Protein AF-A0A368GP16-F1 (afdb_monomer)

Secondary structure (DSSP, 8-state):
--S-GGG-TTS-SSGGGGHHHHHHHHHHHHHHHHHHHHHHTTT-----GGGHHHHHHHHHHHHHHHHHHHHHHHHH-HHHHHHHHHHHHHHHHHHHIIIII---

Structure (mmCIF, N/CA/C/O backbone):
data_AF-A0A368GP16-F1
#
_entry.id   AF-A0A368GP16-F1
#
loop_
_atom_site.group_PDB
_atom_site.id
_atom_s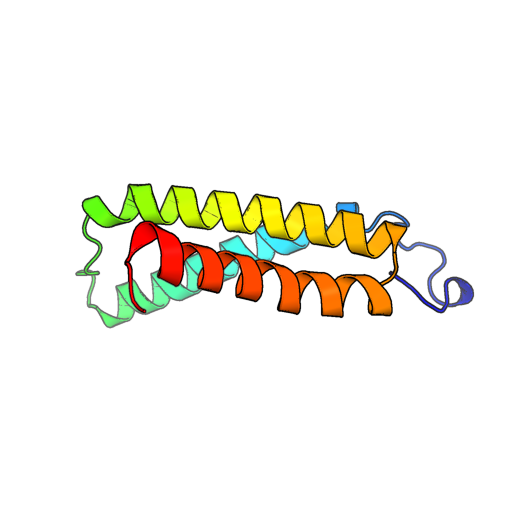ite.type_symbol
_atom_site.label_atom_id
_atom_site.label_alt_id
_atom_site.label_comp_id
_atom_site.label_asym_id
_atom_site.label_entity_id
_atom_site.label_seq_id
_atom_site.pdbx_PDB_ins_code
_atom_site.Cartn_x
_atom_site.Cartn_y
_atom_site.Cartn_z
_atom_site.occupancy
_atom_site.B_iso_or_equiv
_atom_site.auth_seq_id
_atom_site.auth_comp_id
_atom_site.auth_asym_id
_atom_site.auth_atom_id
_atom_site.pdbx_PDB_model_num
ATOM 1 N N . MET A 1 1 ? 4.655 -2.536 -18.652 1.00 55.06 1 MET A N 1
ATOM 2 C CA . MET A 1 1 ? 3.925 -3.822 -18.524 1.00 55.06 1 MET A CA 1
ATOM 3 C C . MET A 1 1 ? 3.119 -4.180 -19.790 1.00 55.06 1 MET A C 1
ATOM 5 O O . MET A 1 1 ? 1.900 -4.140 -19.743 1.00 55.06 1 MET A O 1
ATOM 9 N N . ILE A 1 2 ? 3.758 -4.531 -20.919 1.00 53.75 2 ILE A N 1
ATOM 10 C CA . ILE A 1 2 ? 3.094 -5.209 -22.057 1.00 53.75 2 ILE A CA 1
ATOM 11 C C . ILE A 1 2 ? 4.112 -6.155 -22.711 1.00 53.75 2 ILE A C 1
ATOM 13 O O . ILE A 1 2 ? 5.124 -5.696 -23.231 1.00 53.75 2 ILE A O 1
ATOM 17 N N . ASP A 1 3 ? 3.821 -7.456 -22.703 1.00 59.41 3 ASP A N 1
ATOM 18 C CA . ASP A 1 3 ? 4.633 -8.485 -23.372 1.00 59.41 3 ASP A CA 1
ATOM 19 C C . ASP A 1 3 ? 4.437 -8.508 -24.909 1.00 59.41 3 ASP A C 1
ATOM 21 O O . ASP A 1 3 ? 5.122 -9.257 -25.593 1.00 59.41 3 ASP A O 1
ATOM 25 N N . ASN A 1 4 ? 3.541 -7.670 -25.463 1.00 64.44 4 ASN A N 1
ATOM 26 C CA . ASN A 1 4 ? 3.229 -7.558 -26.902 1.00 64.44 4 ASN A CA 1
ATOM 27 C C . ASN A 1 4 ? 3.013 -6.088 -27.359 1.00 64.44 4 ASN A C 1
ATOM 29 O O . ASN A 1 4 ? 1.869 -5.635 -27.502 1.00 64.44 4 ASN A O 1
ATOM 33 N N . PRO A 1 5 ? 4.084 -5.290 -27.514 1.00 61.06 5 PRO A N 1
ATOM 34 C CA . PRO A 1 5 ? 4.009 -3.854 -27.837 1.00 61.06 5 PRO A CA 1
ATOM 35 C C . PRO A 1 5 ? 3.395 -3.547 -29.217 1.00 61.06 5 PRO A C 1
ATOM 37 O O . PRO A 1 5 ? 2.936 -2.437 -29.477 1.00 61.06 5 PRO A O 1
ATOM 40 N N . ASP A 1 6 ? 3.362 -4.540 -30.093 1.00 69.69 6 ASP A N 1
ATOM 41 C CA . ASP A 1 6 ? 2.824 -4.542 -31.454 1.00 69.69 6 ASP A CA 1
ATOM 42 C C . ASP A 1 6 ? 1.287 -4.458 -31.524 1.00 69.69 6 ASP A C 1
ATOM 44 O O . ASP A 1 6 ? 0.748 -3.933 -32.498 1.00 69.69 6 ASP A O 1
ATOM 48 N N . LEU A 1 7 ? 0.571 -4.881 -30.477 1.00 68.69 7 LEU A N 1
ATOM 49 C CA . LEU A 1 7 ? -0.899 -4.843 -30.422 1.00 68.69 7 LEU A CA 1
ATOM 50 C C . LEU A 1 7 ? -1.475 -3.491 -29.957 1.00 68.69 7 LEU A C 1
ATOM 52 O O . LEU A 1 7 ? -2.648 -3.213 -30.208 1.00 68.69 7 LEU A O 1
ATOM 56 N N . TYR A 1 8 ? -0.678 -2.630 -29.307 1.00 67.38 8 TYR A N 1
ATOM 57 C CA . TYR A 1 8 ? -1.168 -1.396 -28.669 1.00 67.38 8 TYR A CA 1
ATOM 58 C C . TYR A 1 8 ? -0.251 -0.181 -28.914 1.00 67.38 8 TYR A C 1
ATOM 60 O O . TYR A 1 8 ? 0.365 0.342 -27.987 1.00 67.38 8 TYR A O 1
ATOM 68 N N . PRO A 1 9 ? -0.189 0.347 -30.146 1.00 64.81 9 PRO A N 1
ATOM 69 C CA . PRO A 1 9 ? 0.801 1.358 -30.536 1.00 64.81 9 PRO A CA 1
ATOM 70 C C . PRO A 1 9 ? 0.674 2.717 -29.818 1.00 64.81 9 PRO A C 1
ATOM 72 O O . PRO A 1 9 ? 1.659 3.444 -29.722 1.00 64.81 9 PRO A O 1
ATOM 75 N N . ASN A 1 10 ? -0.510 3.057 -29.292 1.00 69.25 10 ASN A N 1
ATOM 76 C CA . ASN A 1 10 ? -0.788 4.338 -28.622 1.00 69.25 10 ASN A CA 1
ATOM 77 C C . ASN A 1 10 ? -0.782 4.250 -27.083 1.00 69.25 10 ASN A C 1
ATOM 79 O O . ASN A 1 10 ? -1.273 5.163 -26.418 1.00 69.25 10 ASN A O 1
ATOM 83 N N . HIS A 1 11 ? -0.292 3.154 -26.494 1.00 65.06 11 HIS A N 1
ATOM 84 C CA . HIS A 1 11 ? -0.316 3.010 -25.039 1.00 65.06 11 HIS A CA 1
ATOM 85 C C . HIS A 1 11 ? 0.745 3.904 -24.355 1.00 65.06 11 HIS A C 1
ATOM 87 O O . HIS A 1 11 ? 1.849 4.083 -24.883 1.00 65.06 11 HIS A O 1
ATOM 93 N N . PRO A 1 12 ? 0.472 4.422 -23.141 1.00 65.94 12 PRO A N 1
ATOM 94 C CA . PRO A 1 12 ? 1.491 5.045 -22.300 1.00 65.94 12 PRO A CA 1
ATOM 95 C C . PRO A 1 12 ? 2.594 4.034 -21.971 1.00 65.94 12 PRO A C 1
ATOM 97 O O . PRO A 1 12 ? 2.312 2.985 -21.393 1.00 65.94 12 PRO A O 1
ATOM 100 N N . ARG A 1 13 ? 3.841 4.316 -22.365 1.00 65.56 13 ARG A N 1
ATOM 101 C CA . ARG A 1 13 ? 4.987 3.404 -22.157 1.00 65.56 13 ARG A CA 1
ATOM 102 C C . ARG A 1 13 ? 5.444 3.318 -20.707 1.00 65.56 13 ARG A C 1
ATOM 104 O O . ARG A 1 13 ? 6.144 2.379 -20.340 1.00 65.56 13 ARG A O 1
ATOM 111 N N . GLU A 1 14 ? 5.050 4.296 -19.904 1.00 70.31 14 GLU A N 1
ATOM 112 C CA . GLU A 1 14 ? 5.430 4.375 -18.509 1.00 70.31 14 GLU A CA 1
ATOM 113 C C . GLU A 1 14 ? 4.257 3.952 -17.622 1.00 70.31 14 GLU A C 1
ATOM 115 O O . GLU A 1 14 ? 3.177 4.542 -17.677 1.00 70.31 14 GLU A O 1
ATOM 120 N N . ASP A 1 15 ? 4.473 2.941 -16.781 1.00 69.88 15 ASP A N 1
ATOM 121 C CA . ASP A 1 15 ? 3.445 2.389 -15.897 1.00 69.88 15 ASP A CA 1
ATOM 122 C C . ASP A 1 15 ? 2.992 3.439 -14.853 1.00 69.88 15 ASP A C 1
ATOM 124 O O . ASP A 1 15 ? 1.866 3.383 -14.356 1.00 69.88 15 ASP A O 1
ATOM 128 N N . ILE A 1 16 ? 3.807 4.477 -14.602 1.00 72.50 16 ILE A N 1
ATOM 129 C CA . ILE A 1 16 ? 3.436 5.638 -13.777 1.00 72.50 16 ILE A CA 1
ATOM 130 C C . ILE A 1 16 ? 2.224 6.417 -14.308 1.00 72.50 16 ILE A C 1
ATOM 132 O O . ILE A 1 16 ? 1.516 7.042 -13.519 1.00 72.50 16 ILE A O 1
ATOM 136 N N . ALA A 1 17 ? 1.917 6.344 -15.607 1.00 80.06 17 ALA A N 1
ATOM 137 C CA . ALA A 1 17 ? 0.725 6.982 -16.167 1.00 80.06 17 ALA A CA 1
ATOM 138 C C . ALA A 1 17 ? -0.578 6.390 -15.596 1.00 80.06 17 ALA A C 1
ATOM 140 O O . ALA A 1 17 ? -1.594 7.081 -15.507 1.00 80.06 17 ALA A O 1
ATOM 141 N N . TYR A 1 18 ? -0.550 5.131 -15.149 1.00 80.88 18 TYR A N 1
ATOM 142 C CA . TYR A 1 18 ? -1.708 4.450 -14.564 1.00 80.88 18 TYR A CA 1
ATOM 143 C C . TYR A 1 18 ? -1.862 4.693 -13.061 1.00 80.88 18 TYR A C 1
ATOM 145 O O . TYR A 1 18 ? -2.932 4.442 -12.504 1.00 80.88 18 TYR A O 1
ATOM 153 N N . VAL A 1 19 ? -0.836 5.234 -12.402 1.00 84.69 19 VAL A N 1
ATOM 154 C CA . VAL A 1 19 ? -0.823 5.471 -10.952 1.00 84.69 19 VAL A CA 1
ATOM 155 C C . VAL A 1 19 ? -1.946 6.423 -10.536 1.00 84.69 19 VAL A C 1
ATOM 157 O O . VAL A 1 19 ? -2.643 6.164 -9.556 1.00 84.69 19 VAL A O 1
ATOM 160 N N . PHE A 1 20 ? -2.191 7.482 -11.315 1.00 84.38 20 PHE A N 1
ATOM 161 C CA . PHE A 1 20 ? -3.298 8.405 -11.054 1.00 84.38 20 PHE A CA 1
ATOM 162 C C . PHE A 1 20 ? -4.658 7.696 -11.104 1.00 84.38 20 PHE A C 1
ATOM 164 O O . PHE A 1 20 ? -5.456 7.822 -10.177 1.00 84.38 20 PHE A O 1
ATOM 171 N N . SER A 1 21 ? -4.904 6.908 -12.156 1.00 88.19 21 SER A N 1
ATOM 172 C CA . SER A 1 21 ? -6.151 6.150 -12.304 1.00 88.19 21 SER A CA 1
ATOM 173 C C . SER A 1 21 ? -6.337 5.145 -11.162 1.00 88.19 21 SER A C 1
ATOM 175 O O . SER A 1 21 ? -7.433 5.034 -10.612 1.00 88.19 21 SER A O 1
ATOM 177 N N . HIS A 1 22 ? -5.258 4.482 -10.741 1.00 88.12 22 HIS A N 1
ATOM 178 C CA . HIS A 1 22 ? -5.271 3.535 -9.630 1.00 88.12 22 HIS A CA 1
ATOM 179 C C . HIS A 1 22 ? -5.658 4.193 -8.295 1.00 88.12 22 HIS A C 1
ATOM 181 O O . HIS A 1 22 ? -6.560 3.715 -7.598 1.00 88.12 22 HIS A O 1
ATOM 187 N N . TYR A 1 23 ? -5.032 5.321 -7.946 1.00 89.56 23 TYR A N 1
ATOM 188 C CA . TYR A 1 23 ? -5.373 6.047 -6.719 1.00 89.56 23 TYR A CA 1
ATOM 189 C C . TYR A 1 23 ? -6.769 6.655 -6.770 1.00 89.56 23 TYR A C 1
ATOM 191 O O . TYR A 1 23 ? -7.493 6.613 -5.776 1.00 89.56 23 TYR A O 1
ATOM 199 N N . PHE A 1 24 ? -7.181 7.167 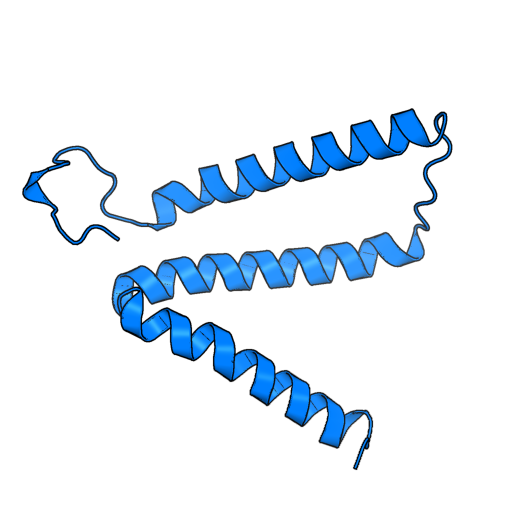-7.928 1.00 91.19 24 PHE A N 1
ATOM 200 C CA . PHE A 1 24 ? -8.514 7.727 -8.102 1.00 91.19 24 PHE A CA 1
ATOM 201 C C . PHE A 1 24 ? -9.607 6.658 -7.959 1.00 91.19 24 PHE A C 1
ATOM 203 O O . PHE A 1 24 ? -10.593 6.868 -7.252 1.00 91.19 24 PHE A O 1
ATOM 210 N N . GLY A 1 25 ? -9.403 5.473 -8.540 1.00 91.50 25 GLY A N 1
ATOM 211 C CA . GLY A 1 25 ? -10.299 4.330 -8.349 1.00 91.50 25 GLY A CA 1
ATOM 212 C C . GLY A 1 25 ? -10.366 3.875 -6.889 1.00 91.50 25 GLY A C 1
ATOM 213 O O . GLY A 1 25 ? -11.453 3.610 -6.371 1.00 91.50 25 GLY A O 1
ATOM 214 N N . THR A 1 26 ? -9.225 3.861 -6.194 1.00 91.38 26 THR A N 1
ATOM 215 C CA . THR A 1 26 ? -9.161 3.553 -4.754 1.00 91.38 26 THR A CA 1
ATOM 216 C C . THR A 1 26 ? -9.956 4.570 -3.933 1.00 91.38 26 THR A C 1
ATOM 218 O O . THR A 1 26 ? -10.746 4.183 -3.074 1.00 91.38 26 THR A O 1
ATOM 221 N N . PHE A 1 27 ? -9.821 5.863 -4.236 1.00 90.56 27 PHE A N 1
ATOM 222 C CA . PHE A 1 27 ? -10.559 6.938 -3.572 1.00 90.56 27 PHE A CA 1
ATOM 223 C C . PHE A 1 27 ? -12.078 6.818 -3.759 1.00 90.56 27 PHE A C 1
ATOM 225 O O . PHE A 1 27 ? -12.830 6.900 -2.783 1.00 90.56 27 PHE A O 1
ATOM 232 N N . ILE A 1 28 ? -12.535 6.572 -4.992 1.00 94.81 28 ILE A N 1
ATOM 233 C CA . ILE A 1 28 ? -13.959 6.353 -5.288 1.00 94.81 28 ILE A CA 1
ATOM 234 C C . ILE A 1 28 ? -14.473 5.139 -4.518 1.00 94.81 28 ILE A C 1
ATOM 236 O O . ILE A 1 28 ? -15.502 5.221 -3.852 1.00 94.81 28 ILE A O 1
ATOM 240 N N . THR A 1 29 ? -13.745 4.025 -4.572 1.00 93.31 29 THR A N 1
ATOM 241 C CA . THR A 1 29 ? -14.147 2.776 -3.914 1.00 93.31 29 THR A CA 1
ATOM 242 C C . THR A 1 29 ? -14.244 2.951 -2.400 1.00 93.31 29 THR A C 1
ATOM 244 O O . THR A 1 29 ? -15.251 2.575 -1.803 1.00 93.31 29 THR A O 1
ATOM 247 N N . ALA A 1 30 ? -13.248 3.585 -1.776 1.00 90.62 30 ALA A N 1
ATOM 248 C CA . ALA A 1 30 ? -13.258 3.875 -0.345 1.00 90.62 30 ALA A CA 1
ATOM 249 C C . ALA A 1 30 ? -14.440 4.777 0.047 1.00 90.62 30 ALA A C 1
ATOM 251 O O . ALA A 1 30 ? -15.113 4.521 1.046 1.00 90.62 30 ALA A O 1
ATOM 252 N N . THR A 1 31 ? -14.739 5.786 -0.773 1.00 91.31 31 THR A N 1
ATOM 253 C CA . THR A 1 31 ? -15.870 6.699 -0.560 1.00 91.31 31 THR A CA 1
ATOM 254 C C . THR A 1 31 ? -17.207 5.969 -0.679 1.00 91.31 31 THR A C 1
ATOM 256 O O . THR A 1 31 ? -18.079 6.148 0.167 1.00 91.31 31 THR A O 1
ATOM 259 N N . LEU A 1 32 ? -17.372 5.099 -1.678 1.00 94.62 32 LEU A N 1
ATOM 260 C CA . LEU A 1 32 ? -18.582 4.291 -1.844 1.00 94.62 32 LEU A CA 1
ATOM 261 C C . LEU A 1 32 ? -18.799 3.343 -0.662 1.00 94.62 32 LEU A C 1
ATOM 263 O O . LEU A 1 32 ? -19.902 3.294 -0.121 1.00 94.62 32 LEU A O 1
ATOM 267 N N . ILE A 1 33 ? -17.752 2.637 -0.223 1.00 91.62 33 ILE A N 1
ATOM 268 C CA . ILE A 1 33 ? -17.815 1.763 0.958 1.00 91.62 33 ILE A CA 1
ATOM 269 C C . ILE A 1 33 ? -18.221 2.573 2.193 1.00 91.62 33 ILE A C 1
ATOM 271 O O . ILE A 1 33 ? -19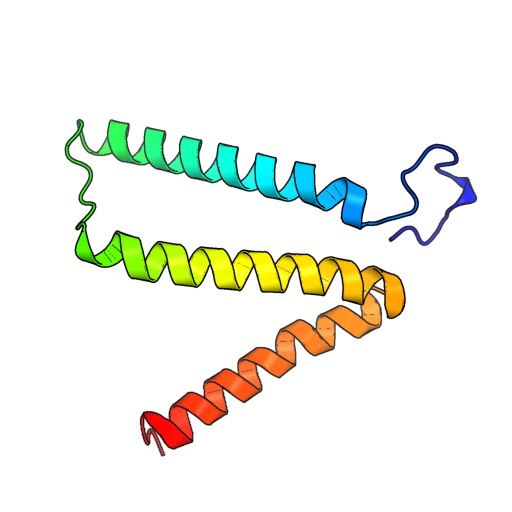.097 2.146 2.947 1.00 91.62 33 ILE A O 1
ATOM 275 N N . PHE A 1 34 ? -17.637 3.758 2.380 1.00 87.81 34 PHE A N 1
ATOM 276 C CA . PHE A 1 34 ? -17.974 4.638 3.496 1.00 87.81 34 PHE A CA 1
ATOM 277 C C . PHE A 1 34 ? -19.432 5.113 3.448 1.00 87.81 34 PHE A C 1
ATOM 279 O O . PHE A 1 34 ? -20.117 5.072 4.469 1.00 87.81 34 PHE A O 1
ATOM 286 N N . ILE A 1 35 ? -19.935 5.505 2.274 1.00 89.62 35 ILE A N 1
ATOM 287 C CA . ILE A 1 35 ? -21.337 5.906 2.086 1.00 89.62 35 ILE A CA 1
ATOM 288 C C . ILE A 1 35 ? -22.274 4.745 2.425 1.00 89.62 35 ILE A C 1
ATOM 290 O O . ILE A 1 35 ? -23.209 4.923 3.203 1.00 89.62 35 ILE A O 1
ATOM 294 N N . VAL A 1 36 ? -22.018 3.546 1.895 1.00 91.31 36 VAL A N 1
ATOM 295 C CA . VAL A 1 36 ? -22.836 2.353 2.174 1.00 91.31 36 VAL A CA 1
ATOM 296 C C . VAL A 1 36 ? -22.827 2.023 3.668 1.00 91.31 36 VAL A C 1
ATOM 298 O O . VAL A 1 36 ? -23.882 1.762 4.248 1.00 91.31 36 VAL A O 1
ATOM 301 N N . TYR A 1 37 ? -21.662 2.094 4.314 1.00 88.00 37 TYR A N 1
ATOM 302 C CA . TYR A 1 37 ? -21.534 1.894 5.756 1.00 88.00 37 TYR A CA 1
ATOM 303 C C . TYR A 1 37 ? -22.323 2.938 6.561 1.00 88.00 37 TYR A C 1
ATOM 305 O O . TYR A 1 37 ? -23.057 2.581 7.482 1.00 88.00 37 TYR A O 1
ATOM 313 N N . ALA A 1 38 ? -22.227 4.218 6.197 1.00 85.62 38 ALA A N 1
ATOM 314 C CA . ALA A 1 38 ? -22.944 5.302 6.864 1.00 85.62 38 ALA A CA 1
ATOM 315 C C . ALA A 1 38 ? -24.471 5.173 6.716 1.00 85.62 38 ALA A C 1
ATOM 317 O O . ALA A 1 38 ? -25.202 5.373 7.692 1.00 85.62 38 ALA A O 1
ATOM 318 N N . LEU A 1 39 ? -24.949 4.781 5.529 1.00 87.50 39 LEU A N 1
ATOM 319 C CA 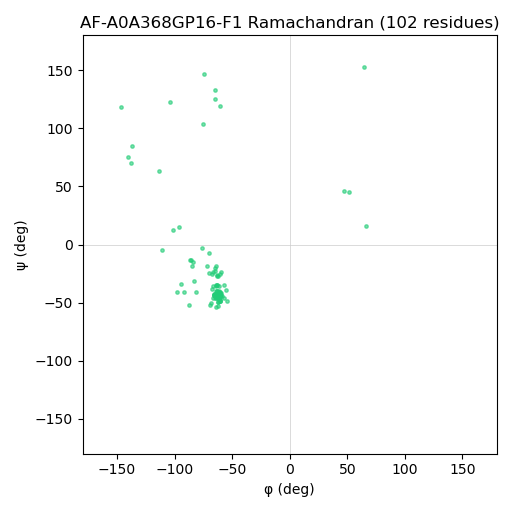. LEU A 1 39 ? -26.366 4.519 5.260 1.00 87.50 39 LEU A CA 1
ATOM 320 C C . LEU A 1 39 ? -26.884 3.330 6.081 1.00 87.50 39 LEU A C 1
ATOM 322 O O . LEU A 1 39 ? -27.930 3.437 6.720 1.00 87.50 39 LEU A O 1
ATOM 326 N N . GLY A 1 40 ? -26.134 2.223 6.126 1.00 86.31 40 GLY A N 1
ATOM 327 C CA . GLY A 1 40 ? -26.498 1.033 6.905 1.00 86.31 40 GLY A CA 1
ATOM 328 C C . GLY A 1 40 ? -26.483 1.249 8.422 1.00 86.31 40 GLY A C 1
ATOM 329 O O . GLY A 1 40 ? -27.172 0.543 9.154 1.00 86.31 40 GLY A O 1
ATOM 330 N N . ARG A 1 41 ? -25.729 2.241 8.910 1.00 82.69 41 ARG A N 1
ATOM 331 C CA . ARG A 1 41 ? -25.639 2.610 10.333 1.00 82.69 41 ARG A CA 1
ATOM 332 C C . ARG A 1 41 ? -26.571 3.761 10.729 1.00 82.69 41 ARG A C 1
ATOM 334 O O . ARG A 1 41 ? -26.369 4.344 11.791 1.00 82.69 41 ARG A O 1
ATOM 341 N N . SER A 1 42 ? -27.556 4.110 9.892 1.00 73.75 42 SER A N 1
ATOM 342 C CA . SER A 1 42 ? -28.520 5.198 10.142 1.00 73.75 42 SER A CA 1
ATOM 343 C C . SER A 1 42 ? -27.854 6.494 10.628 1.00 73.75 42 SER A C 1
ATOM 345 O O . SER A 1 42 ? -28.294 7.111 11.595 1.00 73.75 42 SER A O 1
ATOM 347 N N . ASN A 1 43 ? -26.770 6.902 9.958 1.00 67.06 43 ASN A N 1
ATOM 348 C CA . ASN A 1 43 ? -26.029 8.133 10.249 1.00 67.06 43 ASN A CA 1
ATOM 349 C C . ASN A 1 43 ? -25.301 8.168 11.617 1.00 67.06 43 ASN A C 1
ATOM 351 O O . ASN A 1 43 ? -24.855 9.234 12.038 1.00 67.06 43 ASN A O 1
ATOM 355 N N . GLN A 1 44 ? -25.118 7.016 12.282 1.00 74.50 44 GLN A N 1
ATOM 356 C CA . GLN A 1 44 ? -24.204 6.837 13.425 1.00 74.50 44 GLN A CA 1
ATOM 357 C C . GLN A 1 44 ? -23.028 5.896 13.084 1.00 74.50 44 GLN A C 1
ATOM 359 O O . GLN A 1 44 ? -22.893 4.808 13.664 1.00 74.50 44 GLN A O 1
ATOM 364 N N . PRO A 1 45 ? -22.161 6.266 12.120 1.00 75.94 45 PRO A N 1
ATOM 365 C CA . PRO A 1 45 ? -20.946 5.510 11.860 1.00 75.94 45 PRO A CA 1
ATOM 366 C C . PRO A 1 45 ? -20.022 5.592 13.081 1.00 75.94 45 PRO A C 1
ATOM 368 O O . PRO A 1 45 ? -19.665 6.673 13.545 1.00 75.94 45 PRO A O 1
ATOM 371 N N . TYR A 1 46 ? -19.621 4.435 13.607 1.00 77.00 46 TYR A N 1
ATOM 372 C CA . TYR A 1 46 ? -18.595 4.377 14.643 1.00 77.00 46 TYR A CA 1
ATOM 373 C C . TYR A 1 46 ? -17.232 4.611 13.986 1.00 77.00 46 TYR A C 1
ATOM 375 O O . TYR A 1 46 ? -16.723 3.730 13.293 1.00 77.00 46 TYR A O 1
ATOM 383 N N . ALA A 1 47 ? -16.690 5.816 14.154 1.00 77.62 47 ALA A N 1
ATOM 384 C CA . ALA A 1 47 ? -15.393 6.233 13.634 1.00 77.62 47 ALA A CA 1
ATOM 385 C C . ALA A 1 47 ? -14.649 7.023 14.726 1.00 77.62 47 ALA A C 1
ATOM 387 O O . ALA A 1 47 ? -14.760 8.250 14.779 1.00 77.62 47 ALA A O 1
ATOM 388 N N . PRO A 1 48 ? -13.947 6.344 15.650 1.00 83.19 48 PRO A N 1
ATOM 389 C CA . PRO A 1 48 ? -13.213 7.027 16.706 1.00 83.19 48 PRO A CA 1
ATOM 390 C C . PRO A 1 48 ? -12.076 7.855 16.096 1.00 83.19 48 PRO A C 1
ATOM 392 O O . PRO A 1 48 ? -11.307 7.370 15.263 1.00 83.19 48 PRO A O 1
ATOM 395 N N . SER A 1 49 ? -11.953 9.110 16.528 1.00 80.12 49 SER A N 1
ATOM 396 C CA . SER A 1 49 ? -10.940 10.052 16.032 1.00 80.12 49 SER A CA 1
ATOM 397 C C . SER A 1 49 ? -9.506 9.574 16.275 1.00 80.12 49 SER A C 1
ATOM 399 O O . SER A 1 49 ? -8.603 9.916 15.518 1.00 80.12 49 SER A O 1
ATOM 401 N N . GLU A 1 50 ? -9.304 8.735 17.291 1.00 87.56 50 GLU A N 1
ATOM 402 C CA . GLU A 1 50 ? -8.013 8.130 17.637 1.00 87.56 50 GLU A CA 1
ATOM 403 C C . GLU A 1 50 ? -7.470 7.207 16.538 1.00 87.56 50 GLU A C 1
ATOM 405 O O . GLU A 1 50 ? -6.257 7.078 16.392 1.00 87.56 50 GLU A O 1
ATOM 410 N N . LEU A 1 51 ? -8.345 6.605 15.723 1.00 86.25 51 LEU A N 1
ATOM 411 C CA . LEU A 1 51 ? -7.935 5.730 14.622 1.00 86.25 51 LEU A CA 1
ATOM 412 C C . LEU A 1 51 ? -7.592 6.497 13.340 1.00 86.25 51 LEU A C 1
ATOM 414 O O . LEU A 1 51 ? -6.951 5.936 12.454 1.00 86.25 51 LEU A O 1
ATOM 418 N N . VAL A 1 52 ? -7.978 7.771 13.225 1.00 87.50 52 VAL A N 1
ATOM 419 C CA . VAL A 1 52 ? -7.795 8.553 11.990 1.00 87.50 52 VAL A CA 1
ATOM 420 C C . VAL A 1 52 ? -6.314 8.756 11.681 1.00 87.50 52 VAL A C 1
ATOM 422 O O . VAL A 1 52 ? -5.883 8.541 10.551 1.00 87.50 52 VAL A O 1
ATOM 425 N N . LEU A 1 53 ? -5.520 9.126 12.688 1.00 87.69 53 LEU A N 1
ATOM 426 C CA . LEU A 1 53 ? -4.085 9.348 12.526 1.00 87.69 53 LEU A CA 1
ATOM 427 C C . LEU A 1 53 ? -3.318 8.069 12.131 1.00 87.69 53 LEU A C 1
ATOM 429 O O . LEU A 1 53 ? -2.630 8.099 11.107 1.00 87.69 53 LEU A O 1
ATOM 433 N N . PRO A 1 54 ? -3.426 6.938 12.860 1.00 90.50 54 PRO A N 1
ATOM 434 C CA . PRO A 1 54 ? -2.745 5.708 12.464 1.00 90.50 54 PRO A CA 1
ATOM 435 C C . PRO A 1 54 ? -3.252 5.167 11.122 1.00 90.50 54 PRO A C 1
ATOM 437 O O . PRO A 1 54 ? -2.443 4.685 10.330 1.00 90.50 54 PRO A O 1
ATOM 440 N N . ALA A 1 55 ? -4.547 5.306 10.808 1.00 88.75 55 ALA A N 1
ATOM 441 C CA . ALA A 1 55 ? -5.077 4.930 9.497 1.00 88.75 55 ALA A CA 1
ATOM 442 C C . ALA A 1 55 ? -4.472 5.773 8.365 1.00 88.75 55 ALA A C 1
ATOM 444 O O . ALA A 1 55 ? -4.131 5.235 7.313 1.00 88.75 55 ALA A O 1
ATOM 445 N N . PHE A 1 56 ? -4.281 7.077 8.581 1.00 89.25 56 PHE A N 1
ATOM 446 C CA . PHE A 1 56 ? -3.650 7.956 7.598 1.00 89.25 56 PHE A CA 1
ATOM 447 C C . PHE A 1 56 ? -2.178 7.597 7.358 1.00 89.25 56 PHE A C 1
ATOM 449 O O . PHE A 1 56 ? -1.732 7.546 6.209 1.00 89.25 56 PHE A O 1
ATOM 456 N N . ILE A 1 57 ? -1.431 7.295 8.424 1.00 93.38 57 ILE A N 1
ATOM 457 C CA . ILE A 1 57 ? -0.034 6.845 8.327 1.00 93.38 57 ILE A CA 1
ATOM 458 C C . ILE A 1 57 ? 0.038 5.520 7.561 1.00 93.38 57 ILE A C 1
ATOM 460 O O . ILE A 1 57 ? 0.795 5.414 6.597 1.00 93.38 57 ILE A O 1
ATOM 464 N N . ALA A 1 58 ? -0.788 4.538 7.931 1.00 91.00 58 ALA A N 1
ATOM 465 C CA . ALA A 1 58 ? -0.833 3.240 7.262 1.00 91.00 58 ALA A CA 1
ATOM 466 C C . ALA A 1 58 ? -1.214 3.365 5.777 1.00 91.00 58 ALA A C 1
ATOM 468 O O . ALA A 1 58 ? -0.571 2.760 4.919 1.00 91.00 58 ALA A O 1
ATOM 469 N N . GLY A 1 59 ? -2.208 4.198 5.453 1.00 90.56 59 GLY A N 1
ATOM 470 C CA . GLY A 1 59 ? -2.606 4.475 4.071 1.00 90.56 59 GLY A CA 1
ATOM 471 C C . GLY A 1 59 ? -1.500 5.152 3.259 1.00 90.56 59 GLY A C 1
ATOM 472 O O . GLY A 1 59 ? -1.261 4.783 2.110 1.00 90.56 59 GLY A O 1
ATOM 473 N N . SER A 1 60 ? -0.767 6.086 3.868 1.00 91.81 60 SER A N 1
ATOM 474 C CA . SER A 1 60 ? 0.378 6.749 3.229 1.00 91.81 60 SER A CA 1
ATOM 475 C C . SER A 1 60 ? 1.519 5.766 2.957 1.00 91.81 60 SER A C 1
ATOM 477 O O . SER A 1 60 ? 2.074 5.753 1.859 1.00 91.81 60 SER A O 1
ATOM 479 N N . MET A 1 61 ? 1.833 4.895 3.922 1.00 91.62 61 MET A N 1
ATOM 480 C CA . MET A 1 61 ? 2.815 3.820 3.741 1.00 91.62 61 MET A CA 1
ATOM 481 C C . MET A 1 61 ? 2.412 2.876 2.605 1.00 91.62 61 MET A C 1
ATOM 483 O O . MET A 1 61 ? 3.247 2.537 1.766 1.00 91.62 61 MET A O 1
ATOM 487 N N . TRP A 1 62 ? 1.135 2.492 2.540 1.00 91.19 62 TRP A N 1
ATOM 488 C CA . TRP A 1 62 ? 0.609 1.660 1.460 1.00 91.19 62 TRP A CA 1
ATOM 489 C C . TRP A 1 62 ? 0.739 2.340 0.091 1.00 91.19 62 TRP A C 1
ATOM 491 O O . TRP A 1 62 ? 1.200 1.707 -0.856 1.00 91.19 62 TRP A O 1
ATOM 501 N N . ALA A 1 63 ? 0.418 3.632 -0.017 1.00 90.00 63 ALA A N 1
ATOM 502 C CA . ALA A 1 63 ? 0.576 4.376 -1.267 1.00 90.00 63 ALA A CA 1
ATOM 503 C C . ALA A 1 63 ? 2.046 4.412 -1.727 1.00 90.00 63 ALA A C 1
ATOM 505 O O . ALA A 1 63 ? 2.364 4.091 -2.872 1.00 90.00 63 ALA A O 1
ATOM 506 N N . ILE A 1 64 ? 2.985 4.711 -0.827 1.00 90.94 64 ILE A N 1
ATOM 507 C CA . ILE A 1 64 ? 4.419 4.708 -1.164 1.00 90.94 64 ILE A CA 1
ATOM 508 C C . ILE A 1 64 ? 4.870 3.317 -1.641 1.00 90.94 64 ILE A C 1
ATOM 510 O O . ILE A 1 64 ? 5.607 3.210 -2.627 1.00 90.94 64 ILE A O 1
ATOM 514 N N . ALA A 1 65 ? 4.400 2.252 -0.986 1.00 89.62 65 ALA A N 1
ATOM 515 C CA . ALA A 1 65 ? 4.705 0.877 -1.373 1.00 89.62 65 ALA A CA 1
ATOM 516 C C . ALA A 1 65 ? 4.163 0.538 -2.770 1.00 89.62 65 ALA A C 1
ATOM 518 O O . ALA A 1 65 ? 4.906 0.009 -3.596 1.00 89.62 65 ALA A O 1
ATOM 519 N N . GLN A 1 66 ? 2.914 0.899 -3.071 1.00 88.88 66 GLN A N 1
ATOM 520 C CA . GLN A 1 66 ? 2.310 0.651 -4.383 1.00 88.88 66 GLN A CA 1
ATOM 521 C C . GLN A 1 66 ? 3.008 1.425 -5.496 1.00 88.88 66 GLN A C 1
ATOM 523 O O . GLN A 1 66 ? 3.287 0.864 -6.554 1.00 88.88 66 GLN A O 1
ATOM 528 N N . TRP A 1 67 ? 3.355 2.690 -5.261 1.00 88.56 67 TRP A N 1
ATOM 529 C CA . TRP A 1 67 ? 4.132 3.461 -6.230 1.00 88.56 67 TRP A CA 1
ATOM 530 C C . TRP A 1 67 ? 5.503 2.824 -6.494 1.00 88.56 67 TRP A C 1
ATOM 532 O O . TRP A 1 67 ? 5.886 2.639 -7.649 1.00 88.56 67 TRP A O 1
ATOM 542 N N . SER A 1 68 ? 6.197 2.395 -5.436 1.00 88.69 68 SER A N 1
ATOM 543 C CA . SER A 1 68 ? 7.477 1.682 -5.549 1.00 88.69 68 SER A CA 1
ATOM 544 C C . SER A 1 68 ? 7.333 0.358 -6.306 1.00 88.69 68 SER A C 1
ATOM 546 O O . SER A 1 68 ? 8.213 -0.013 -7.081 1.00 88.69 68 SER A 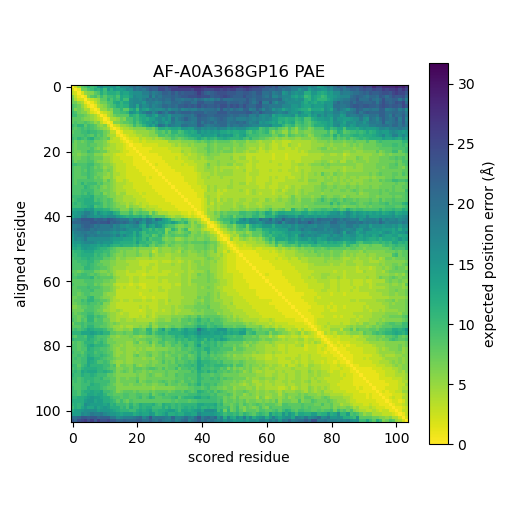O 1
ATOM 548 N N . PHE A 1 69 ? 6.211 -0.343 -6.130 1.00 86.50 69 PHE A N 1
ATOM 549 C CA . PHE A 1 69 ? 5.900 -1.566 -6.863 1.00 86.50 69 PHE A CA 1
ATOM 550 C C . PHE A 1 69 ? 5.701 -1.310 -8.359 1.00 86.50 69 PHE A C 1
ATOM 552 O O . PHE A 1 69 ? 6.246 -2.054 -9.172 1.00 86.50 69 PHE A O 1
ATOM 559 N N . PHE A 1 70 ? 4.985 -0.250 -8.750 1.00 84.88 70 PHE A N 1
ATOM 560 C CA . PHE A 1 70 ? 4.867 0.130 -10.164 1.00 84.88 70 PHE A CA 1
ATOM 561 C C . PHE A 1 70 ? 6.242 0.375 -10.796 1.00 84.88 70 PHE A C 1
ATOM 563 O O . PHE A 1 70 ? 6.531 -0.187 -11.850 1.00 84.88 70 PHE A O 1
ATOM 570 N N . VAL A 1 71 ? 7.121 1.115 -10.115 1.00 85.06 71 VAL A N 1
ATOM 571 C CA . VAL A 1 71 ? 8.498 1.356 -10.579 1.00 85.06 71 VAL A CA 1
ATOM 572 C C . VAL A 1 71 ? 9.292 0.048 -10.681 1.00 85.06 71 VAL A C 1
ATOM 574 O O . VAL A 1 71 ? 9.954 -0.204 -11.686 1.00 85.06 71 VAL A O 1
ATOM 577 N N . ALA A 1 72 ? 9.205 -0.829 -9.678 1.00 86.19 72 ALA A N 1
ATOM 578 C CA . ALA A 1 72 ? 9.905 -2.112 -9.694 1.00 86.19 72 ALA A CA 1
ATOM 579 C C . ALA A 1 72 ? 9.454 -3.004 -10.862 1.00 86.19 72 ALA A C 1
ATOM 581 O O . ALA A 1 72 ? 10.302 -3.585 -11.541 1.00 86.19 72 ALA A O 1
ATOM 582 N N . ASN A 1 73 ? 8.148 -3.065 -11.140 1.00 84.06 73 ASN A N 1
ATOM 583 C CA . ASN A 1 73 ? 7.614 -3.837 -12.264 1.00 84.06 73 ASN A CA 1
ATOM 584 C C . ASN A 1 73 ? 8.114 -3.318 -13.617 1.00 84.06 73 ASN A C 1
ATOM 586 O O . ASN A 1 73 ? 8.366 -4.125 -14.511 1.00 84.06 73 ASN A O 1
ATOM 590 N N . GLN A 1 74 ? 8.302 -2.001 -13.765 1.00 81.44 74 GLN A N 1
ATOM 591 C CA . GLN A 1 74 ? 8.868 -1.424 -14.989 1.00 81.44 74 GLN A CA 1
ATOM 592 C C . GLN A 1 74 ? 10.308 -1.876 -15.245 1.00 81.44 74 GLN A C 1
ATOM 594 O O . GLN A 1 74 ? 10.688 -2.058 -16.399 1.00 8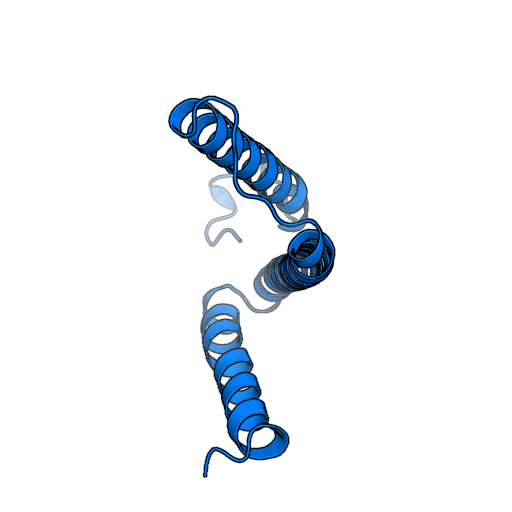1.44 74 GLN A O 1
ATOM 599 N N . HIS A 1 75 ? 11.108 -2.047 -14.189 1.00 81.62 75 HIS A N 1
ATOM 600 C CA . HIS A 1 75 ? 12.538 -2.342 -14.311 1.00 81.62 75 HIS A CA 1
ATOM 601 C C . HIS A 1 75 ? 12.885 -3.833 -14.258 1.00 81.62 75 HIS A C 1
ATOM 603 O O . HIS A 1 75 ? 13.840 -4.250 -14.908 1.00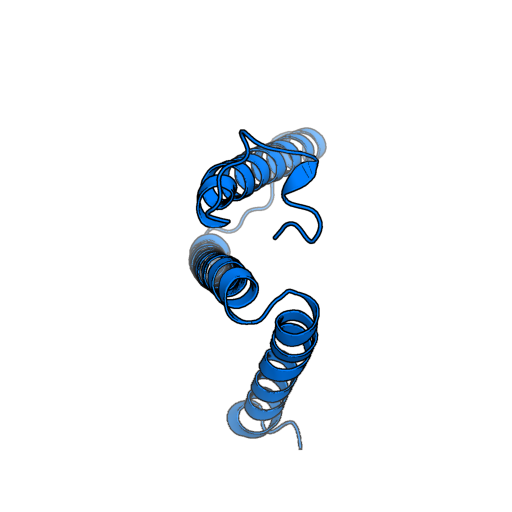 81.62 75 HIS A O 1
ATOM 609 N N . LEU A 1 76 ? 12.149 -4.634 -13.484 1.00 80.12 76 LEU A N 1
ATOM 610 C CA . LEU A 1 76 ? 12.463 -6.047 -13.234 1.00 80.12 76 LEU A CA 1
ATOM 611 C C . LEU A 1 76 ? 11.469 -7.023 -13.875 1.00 80.12 76 LEU A C 1
ATOM 61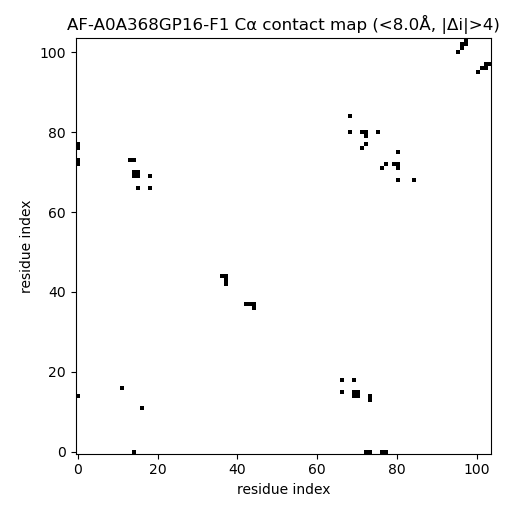3 O O . LEU A 1 76 ? 11.708 -8.226 -13.836 1.00 80.12 76 LEU A O 1
ATOM 617 N N . SER A 1 77 ? 10.397 -6.530 -14.502 1.00 79.81 77 SER A N 1
ATOM 618 C CA . SER A 1 77 ? 9.247 -7.330 -14.934 1.00 79.81 77 SER A CA 1
ATOM 619 C C . SER A 1 77 ? 8.470 -7.961 -13.772 1.00 79.81 77 SER A C 1
ATOM 621 O O . SER A 1 77 ? 8.984 -8.275 -12.694 1.00 79.81 77 SER A O 1
ATOM 623 N N . GLN A 1 78 ? 7.187 -8.191 -14.029 1.00 78.94 78 GLN A N 1
ATOM 624 C CA . GLN A 1 78 ? 6.232 -8.731 -13.076 1.00 78.94 78 GLN A CA 1
ATOM 625 C C . GLN A 1 78 ? 6.684 -10.072 -12.474 1.00 78.94 78 GLN A C 1
ATOM 627 O O . GLN A 1 78 ? 6.521 -10.308 -11.276 1.00 78.94 78 GLN A O 1
ATOM 632 N N . ALA A 1 79 ? 7.293 -10.936 -13.289 1.00 82.81 79 ALA A N 1
ATOM 633 C CA . ALA A 1 79 ? 7.725 -12.269 -12.874 1.00 82.81 79 ALA A CA 1
ATOM 634 C C . ALA A 1 79 ? 8.786 -12.249 -11.758 1.00 82.81 79 ALA A C 1
ATOM 636 O O . ALA A 1 79 ? 8.864 -13.193 -10.974 1.00 82.81 79 ALA A O 1
ATOM 637 N N . ILE A 1 80 ? 9.579 -11.178 -11.666 1.00 83.06 80 ILE A N 1
ATOM 638 C CA . ILE A 1 80 ? 10.639 -11.033 -10.661 1.00 83.06 80 ILE A CA 1
ATOM 639 C C . ILE A 1 80 ? 10.149 -10.189 -9.480 1.00 83.06 80 ILE A C 1
ATOM 641 O O . ILE A 1 80 ? 10.416 -10.521 -8.325 1.00 83.06 80 ILE A O 1
ATOM 645 N N . SER A 1 81 ? 9.395 -9.118 -9.739 1.00 85.62 81 SER A N 1
ATOM 646 C CA . SER A 1 81 ? 8.906 -8.220 -8.688 1.00 85.62 81 SER A CA 1
ATOM 647 C C . SER A 1 81 ? 7.895 -8.880 -7.743 1.00 85.62 81 SER A C 1
ATOM 649 O O . SER A 1 81 ? 7.919 -8.594 -6.545 1.00 85.62 81 SER A O 1
ATOM 651 N N . PHE A 1 82 ? 7.034 -9.777 -8.241 1.00 86.50 82 PHE A N 1
ATOM 652 C CA . PHE A 1 82 ? 6.000 -10.428 -7.424 1.00 86.50 82 PHE A CA 1
ATOM 653 C C . PHE A 1 82 ? 6.567 -11.294 -6.285 1.00 86.50 82 PHE A C 1
ATOM 655 O O . PHE A 1 82 ? 6.197 -11.055 -5.136 1.00 86.50 82 PHE A O 1
ATOM 662 N N . PRO A 1 83 ? 7.492 -12.244 -6.533 1.00 87.69 83 PRO A N 1
ATOM 663 C CA . PRO A 1 83 ? 8.106 -13.024 -5.456 1.00 87.69 83 PRO A CA 1
ATOM 664 C C . PRO A 1 83 ? 8.799 -12.165 -4.389 1.00 87.69 83 PRO A C 1
ATOM 666 O O . PRO A 1 83 ? 8.776 -12.506 -3.204 1.00 87.69 83 PRO A O 1
ATOM 669 N N . ILE A 1 84 ? 9.399 -11.039 -4.791 1.00 87.69 84 ILE A N 1
ATOM 670 C CA . ILE A 1 84 ? 10.088 -10.120 -3.877 1.00 87.69 84 ILE A CA 1
ATOM 671 C C . ILE A 1 84 ? 9.075 -9.420 -2.966 1.00 87.69 84 ILE A C 1
ATOM 673 O O . ILE A 1 84 ? 9.228 -9.466 -1.745 1.00 87.69 84 ILE A O 1
ATOM 677 N N . ILE A 1 85 ? 8.024 -8.809 -3.528 1.00 88.50 85 ILE A N 1
ATOM 678 C CA . ILE A 1 85 ? 7.043 -8.055 -2.732 1.00 88.50 85 ILE A CA 1
ATOM 679 C C . ILE A 1 85 ? 6.208 -8.953 -1.814 1.00 88.50 85 ILE A C 1
ATOM 681 O O . ILE A 1 85 ? 5.743 -8.487 -0.782 1.00 88.50 85 ILE A O 1
ATOM 685 N N . THR A 1 86 ? 6.033 -10.238 -2.134 1.00 87.81 86 THR A N 1
ATOM 686 C CA . THR A 1 86 ? 5.304 -11.168 -1.257 1.00 87.81 86 THR A CA 1
ATOM 687 C C . THR A 1 86 ? 6.172 -11.741 -0.141 1.00 87.81 86 THR A C 1
ATOM 689 O O . THR A 1 86 ? 5.664 -12.019 0.942 1.00 87.81 86 THR A O 1
ATOM 692 N N . SER A 1 87 ? 7.475 -11.918 -0.375 1.00 90.44 87 SER A N 1
ATOM 693 C CA . SER A 1 87 ? 8.368 -12.585 0.586 1.00 90.44 87 SER A CA 1
ATOM 694 C C . SER A 1 87 ? 9.035 -11.601 1.548 1.00 90.44 87 SER A C 1
ATOM 696 O O . SER A 1 87 ? 9.149 -11.871 2.742 1.00 90.44 87 SER A O 1
ATOM 698 N N . LEU A 1 88 ? 9.466 -10.437 1.052 1.00 89.62 88 LEU A N 1
ATOM 699 C CA . LEU A 1 88 ? 10.264 -9.490 1.834 1.00 89.62 88 LEU A CA 1
ATOM 700 C C . LEU A 1 88 ? 9.487 -8.874 3.014 1.00 89.62 88 LEU A C 1
ATOM 702 O O . LEU A 1 88 ? 10.018 -8.878 4.127 1.00 89.62 88 LEU A O 1
ATOM 706 N N . PRO A 1 89 ? 8.233 -8.403 2.844 1.00 88.38 89 PRO A N 1
ATOM 707 C CA . PRO A 1 89 ? 7.451 -7.876 3.960 1.00 88.38 89 PRO A CA 1
ATOM 708 C C . PRO A 1 89 ? 7.154 -8.939 5.016 1.00 88.38 89 PRO A C 1
ATOM 710 O O . PRO A 1 89 ? 7.167 -8.625 6.201 1.00 88.38 89 PRO A O 1
ATOM 713 N N . ALA A 1 90 ? 6.949 -10.197 4.608 1.00 87.75 90 ALA A N 1
ATOM 714 C CA . ALA A 1 90 ? 6.732 -11.304 5.535 1.00 87.75 90 ALA A CA 1
ATOM 715 C C . ALA A 1 90 ? 7.971 -11.557 6.407 1.00 87.75 90 ALA A C 1
ATOM 717 O O . ALA A 1 90 ? 7.852 -11.709 7.620 1.00 87.75 90 ALA A O 1
ATOM 718 N N . CYS A 1 91 ? 9.172 -11.522 5.821 1.00 91.25 91 CYS A N 1
ATOM 719 C CA . CYS A 1 91 ? 10.417 -11.616 6.585 1.00 91.25 91 CYS A CA 1
ATOM 720 C C . CYS A 1 91 ? 10.574 -10.452 7.574 1.00 91.25 91 CYS A C 1
ATOM 722 O O . CYS A 1 91 ? 10.940 -10.673 8.727 1.00 91.25 91 CYS A O 1
ATOM 724 N N . ILE A 1 92 ? 10.279 -9.220 7.146 1.00 90.69 92 ILE A N 1
ATOM 725 C CA . ILE A 1 92 ? 10.365 -8.028 8.004 1.00 90.69 92 ILE A CA 1
ATOM 726 C C . ILE A 1 92 ? 9.351 -8.104 9.151 1.00 90.69 92 ILE A C 1
ATOM 728 O O . ILE A 1 92 ? 9.713 -7.840 10.296 1.00 90.69 92 ILE A O 1
ATOM 732 N N . ALA A 1 93 ? 8.112 -8.511 8.869 1.00 89.31 93 ALA A N 1
ATOM 733 C CA . ALA A 1 93 ? 7.075 -8.694 9.879 1.00 89.31 93 ALA A CA 1
ATOM 734 C C . ALA A 1 93 ? 7.476 -9.758 10.913 1.00 89.31 93 ALA A C 1
ATOM 736 O O . ALA A 1 93 ? 7.371 -9.510 12.112 1.00 89.31 93 ALA A O 1
ATOM 737 N N . SER A 1 94 ? 8.022 -10.892 10.464 1.00 89.75 94 SER A N 1
ATOM 738 C CA . SER A 1 94 ? 8.529 -11.945 11.352 1.00 89.75 94 SER A CA 1
ATOM 739 C C . SER A 1 94 ? 9.699 -11.465 12.213 1.00 89.75 94 SER A C 1
ATOM 741 O O . SER A 1 94 ? 9.724 -11.722 13.414 1.00 89.75 94 SER A O 1
ATOM 743 N N . MET A 1 95 ? 10.652 -10.720 11.639 1.00 91.62 95 MET A N 1
ATOM 744 C CA . MET A 1 95 ? 11.743 -10.118 12.418 1.00 91.62 95 MET A CA 1
ATOM 745 C C . MET A 1 95 ? 11.207 -9.148 13.472 1.00 91.62 95 MET A C 1
ATOM 747 O O . MET A 1 95 ? 11.668 -9.167 14.610 1.00 91.62 95 MET A O 1
ATOM 751 N N . TRP A 1 96 ? 10.219 -8.323 13.122 1.00 91.88 96 TRP A N 1
ATOM 752 C CA . TRP A 1 96 ? 9.587 -7.413 14.073 1.00 91.88 96 TRP A CA 1
ATOM 753 C C . TRP A 1 96 ? 8.901 -8.168 15.221 1.00 91.88 96 TRP A C 1
ATOM 755 O O . TRP A 1 96 ? 9.108 -7.815 16.381 1.00 91.88 96 TRP A O 1
ATOM 765 N N . GLY A 1 97 ? 8.165 -9.243 14.920 1.00 89.75 97 GLY A N 1
ATOM 766 C CA . GLY A 1 97 ? 7.569 -10.143 15.920 1.00 89.75 97 GLY A CA 1
ATOM 767 C C . GLY A 1 97 ? 8.598 -10.691 16.912 1.00 89.75 97 GLY A C 1
ATOM 768 O O . GLY A 1 97 ? 8.441 -10.572 18.127 1.00 89.75 97 GLY A O 1
ATOM 769 N N . ILE A 1 98 ? 9.719 -11.197 16.399 1.00 91.50 98 ILE A N 1
ATOM 770 C CA . ILE A 1 98 ? 10.779 -11.783 17.228 1.00 91.50 98 ILE A CA 1
ATOM 771 C C . ILE A 1 98 ? 11.492 -10.717 18.070 1.00 91.50 98 ILE A C 1
ATOM 773 O O . ILE A 1 98 ? 11.650 -10.887 19.275 1.00 91.50 98 ILE A O 1
ATOM 777 N N . PHE A 1 99 ? 11.937 -9.607 17.473 1.00 90.81 99 PHE A N 1
ATOM 778 C CA . PHE A 1 99 ? 12.786 -8.643 18.184 1.00 90.81 99 PHE A CA 1
ATOM 779 C C . PHE A 1 99 ? 12.008 -7.674 19.077 1.00 90.81 99 PHE A C 1
ATOM 781 O O . PHE A 1 99 ? 12.471 -7.357 20.174 1.00 90.81 99 PHE A O 1
ATOM 788 N N . TYR A 1 100 ? 10.856 -7.180 18.614 1.00 90.12 100 TYR A N 1
ATOM 789 C CA . TYR A 1 100 ? 10.071 -6.185 19.344 1.00 90.12 100 TYR A CA 1
ATOM 790 C C . TYR A 1 100 ? 9.103 -6.845 20.325 1.00 90.12 100 TYR A C 1
ATOM 792 O O . TYR A 1 100 ? 9.106 -6.511 21.509 1.00 90.12 100 TYR A O 1
ATOM 800 N N . PHE A 1 101 ? 8.304 -7.802 19.845 1.00 88.69 101 PHE A N 1
ATOM 801 C CA . PHE A 1 101 ? 7.288 -8.466 20.664 1.00 88.69 101 PHE A CA 1
ATOM 802 C C . PHE A 1 101 ? 7.833 -9.654 21.468 1.00 88.69 101 PHE A C 1
ATOM 804 O O . PHE A 1 101 ? 7.172 -10.075 22.415 1.00 88.69 101 PHE A O 1
ATOM 811 N N . ARG A 1 102 ? 9.051 -10.137 21.160 1.00 85.12 102 ARG A N 1
ATOM 812 C CA . ARG A 1 102 ? 9.693 -11.286 21.828 1.00 85.12 102 ARG A CA 1
ATOM 813 C C . ARG A 1 102 ? 8.775 -12.506 21.874 1.00 85.12 102 ARG A C 1
ATOM 815 O O . ARG A 1 102 ? 8.622 -13.146 22.908 1.00 85.12 102 ARG A O 1
ATOM 822 N N . GLU A 1 103 ? 8.136 -12.794 20.744 1.00 82.44 103 GLU A N 1
ATOM 823 C CA . GLU A 1 103 ? 7.181 -13.903 20.618 1.00 82.44 103 GLU A CA 1
ATOM 824 C C . GLU A 1 103 ? 7.843 -15.297 20.676 1.00 82.44 103 GLU A C 1
ATOM 826 O O . GLU A 1 103 ? 7.133 -16.300 20.740 1.00 82.44 103 GLU A O 1
ATOM 831 N N . ILE A 1 104 ? 9.184 -15.364 20.675 1.00 73.50 104 ILE A N 1
ATOM 832 C CA . ILE A 1 104 ? 10.009 -16.581 20.778 1.00 73.50 104 ILE A CA 1
ATOM 833 C C . ILE A 1 104 ? 11.057 -16.398 21.878 1.00 73.50 104 ILE A C 1
ATOM 835 O O . ILE A 1 104 ? 11.671 -15.305 21.920 1.00 73.50 104 ILE A O 1
#

Radius of gyration: 18.98 Å; Cα contacts (8 Å, |Δi|>4): 32; chains: 1; bounding box: 41×27×53 Å

InterPro domains:
  IPR010651 Sugar transport protein [PTHR16119] (3-104)
  IPR012435 TMEM144 [PF07857] (1-104)

Organism: Ancylostoma caninum (NCBI:txid29170)

Mean predicted aligned error: 8.11 Å

Sequence (104 aa):
MIDNPDLYPNHPREDIAYVFSHYFGTFITATLIFIVYALGRSNQPYAPSELVLPAFIAGSMWAIAQWSFFVANQHLSQAISFPIITSLPACIASMWGIFYFREI

Foldseek 3Di:
DDPCCPVPVPDDLALVVCLVVVVVVVVVVVVVVVVVQCVVVVNPDPDDPVVVVVVVVVVVVVSVVVVVLSVCCSPPNPVPSVVCVVPVVVVVVVVCCCPVVVVD

pLDDT: mean 83.48, std 9.39, ran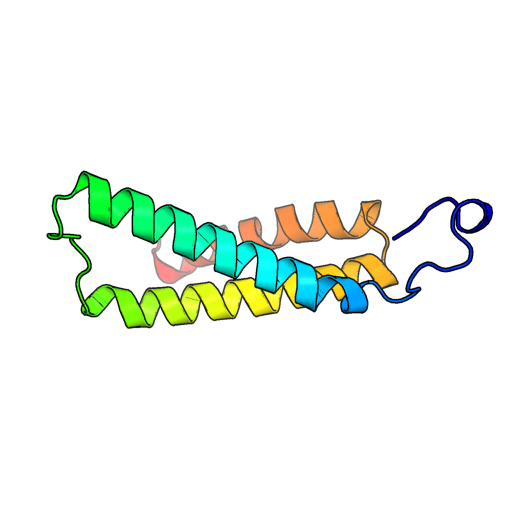ge [53.75, 94.81]

Solvent-accessible surface area (backbone atoms only — not comparable to full-atom values): 6159 Å² total; per-residue (Å²): 127,69,100,57,66,88,81,50,83,86,58,78,85,51,61,70,73,49,49,61,59,52,53,52,52,50,50,52,50,54,49,52,53,50,50,53,48,28,61,75,41,74,77,60,61,90,72,64,73,82,52,51,60,60,49,50,51,52,51,52,53,49,49,55,51,53,54,51,47,48,55,40,30,68,76,58,36,60,88,54,37,51,63,48,66,64,47,52,57,53,52,52,52,51,50,46,40,44,72,73,67,48,79,110